Protein AF-A0A972GI81-F1 (afdb_monomer_lite)

Secondary structure (DSSP, 8-state):
--HHHHHHHHHHHHS---PPPTTPPP-HHHHHHHHHHHGGGS-HHHHHHHHT-HHHHHHHHHHHHHHHHHHTS--B-TTSSB-GGG--EEEEETTEEEEEEEETTEEEEEEEEE---

pLDDT: mean 83.1, std 13.67, range [46.84, 94.88]

Foldseek 3Di:
DDVVVVVVVVVVVVPDQDFADPPDQDDLVLLLQALVVQCVVPDPLVNCVQSVDSVSSVVSSVLQVVVCVVQVHHQAGSRSYGDCVFVWHWDDDQQKIWIWTHDPNDIDTRDMDGDHD

Sequence (117 aa):
MSELSRLERIAKSLIPRIPRGQNRQYQLEDARNIINDLGLQLSPAALAYLVSNSSRLDGFLMDIYHVEQAIGKKVVTEFATIDEQYQPKVYEEEGKIAFSLTWKGKERVFSEYDWEG

Radius of gyration: 14.34 Å; chains: 1; bounding box: 36×32×35 Å

Structure (mmCIF, N/CA/C/O backbone):
data_AF-A0A972GI81-F1
#
_entry.id   AF-A0A972GI81-F1
#
loop_
_atom_site.group_PDB
_atom_site.id
_atom_site.type_symbol
_atom_site.label_atom_id
_atom_site.label_alt_id
_atom_site.label_comp_id
_atom_site.label_asym_id
_atom_site.label_entity_id
_atom_site.label_seq_id
_atom_site.pdbx_PDB_ins_code
_atom_site.Cartn_x
_atom_site.Cartn_y
_atom_site.Cartn_z
_atom_site.occupancy
_atom_site.B_iso_or_equiv
_atom_site.auth_seq_id
_atom_site.auth_comp_id
_atom_site.auth_asym_id
_atom_site.auth_atom_id
_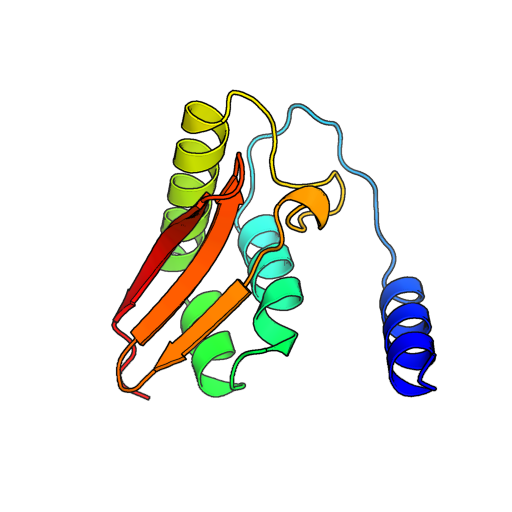atom_site.pdbx_PDB_model_num
ATOM 1 N N . MET A 1 1 ? 15.366 -9.447 20.594 1.00 51.78 1 MET A N 1
ATOM 2 C CA . MET A 1 1 ? 15.143 -8.336 19.643 1.00 51.78 1 MET A CA 1
ATOM 3 C C . MET A 1 1 ? 16.394 -8.183 18.797 1.00 51.78 1 MET A C 1
ATOM 5 O O . MET A 1 1 ? 17.466 -8.074 19.376 1.00 51.78 1 MET A O 1
ATOM 9 N N . SER A 1 2 ? 16.253 -8.263 17.474 1.00 65.88 2 SER A N 1
ATOM 10 C CA . SER A 1 2 ? 17.360 -8.282 16.505 1.00 65.88 2 SER A CA 1
ATOM 11 C C . SER A 1 2 ? 17.935 -6.876 16.261 1.00 65.88 2 SER A C 1
ATOM 13 O O . SER A 1 2 ? 17.193 -5.894 16.298 1.00 65.88 2 SER A O 1
ATOM 15 N N . GLU A 1 3 ? 19.245 -6.767 16.004 1.00 64.62 3 GLU A N 1
ATOM 16 C CA . GLU A 1 3 ? 19.922 -5.519 15.593 1.00 64.62 3 GLU A CA 1
ATOM 17 C C . GLU A 1 3 ? 19.339 -4.926 14.306 1.00 64.62 3 GLU A C 1
ATOM 19 O O . GLU A 1 3 ? 19.313 -3.707 14.142 1.00 64.62 3 GLU A O 1
ATOM 24 N N . LEU A 1 4 ? 18.787 -5.781 13.445 1.00 65.56 4 LEU A N 1
ATOM 25 C CA . LEU A 1 4 ? 18.153 -5.407 12.182 1.00 65.56 4 LEU A CA 1
ATOM 26 C C . LEU A 1 4 ? 16.937 -4.497 12.411 1.00 65.56 4 LEU A C 1
ATOM 28 O O . LEU A 1 4 ? 16.863 -3.406 11.854 1.00 65.56 4 LEU A O 1
ATOM 32 N N . SER A 1 5 ? 16.076 -4.851 13.369 1.00 59.53 5 SER A N 1
ATOM 33 C CA . SER A 1 5 ? 14.923 -4.029 13.772 1.00 59.53 5 SER A CA 1
ATOM 34 C C . SER A 1 5 ? 15.345 -2.686 14.383 1.00 59.53 5 SER A C 1
ATOM 36 O O . SER A 1 5 ? 14.610 -1.698 14.354 1.00 59.53 5 SER A O 1
ATOM 38 N N . ARG A 1 6 ? 16.547 -2.633 14.972 1.00 64.69 6 ARG A N 1
ATOM 39 C CA . ARG A 1 6 ? 17.106 -1.414 15.565 1.00 64.69 6 ARG A CA 1
ATOM 40 C C . ARG A 1 6 ? 17.639 -0.475 14.474 1.00 64.69 6 ARG A C 1
ATOM 42 O O . ARG A 1 6 ? 17.431 0.732 14.585 1.00 64.69 6 ARG A O 1
ATOM 49 N N . LEU A 1 7 ? 18.256 -1.023 13.426 1.00 65.56 7 LEU A N 1
ATOM 50 C CA . LEU A 1 7 ? 18.725 -0.288 12.247 1.00 65.56 7 LEU A CA 1
ATOM 51 C C . LEU A 1 7 ? 17.571 0.253 11.401 1.00 65.56 7 LEU A C 1
ATOM 53 O O . LEU A 1 7 ? 17.590 1.430 11.049 1.00 65.56 7 LEU A O 1
ATOM 57 N N . GLU A 1 8 ? 16.531 -0.548 11.164 1.00 58.75 8 GLU A N 1
ATOM 58 C CA . GLU A 1 8 ? 15.309 -0.104 10.478 1.00 58.75 8 GLU A CA 1
ATOM 59 C C . GLU A 1 8 ? 14.681 1.100 11.184 1.00 58.75 8 GLU A C 1
ATOM 61 O O . GLU A 1 8 ? 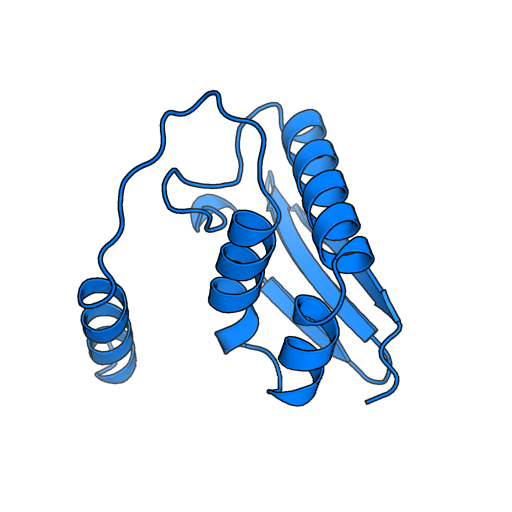14.302 2.084 10.549 1.00 58.75 8 GLU A O 1
ATOM 66 N N . ARG A 1 9 ? 14.641 1.073 12.521 1.00 65.62 9 ARG A N 1
ATOM 67 C CA . ARG A 1 9 ? 14.110 2.177 13.325 1.00 65.62 9 ARG A CA 1
ATOM 68 C C . ARG A 1 9 ? 14.953 3.450 13.217 1.00 65.62 9 ARG A C 1
ATOM 70 O O . ARG A 1 9 ? 14.393 4.542 13.171 1.00 65.62 9 ARG A O 1
ATOM 77 N N . ILE A 1 10 ? 16.281 3.326 13.171 1.00 66.19 10 ILE A N 1
ATOM 78 C CA . ILE A 1 10 ? 17.189 4.474 13.011 1.00 66.19 10 ILE A CA 1
ATOM 79 C C . ILE A 1 10 ? 17.050 5.061 11.603 1.00 66.19 10 ILE A C 1
ATOM 81 O O . ILE A 1 10 ? 16.882 6.272 11.467 1.00 66.19 10 ILE A O 1
ATOM 85 N N . ALA A 1 11 ? 17.019 4.219 10.569 1.00 60.56 11 ALA A N 1
ATOM 86 C CA . ALA A 1 11 ? 16.801 4.652 9.192 1.00 60.56 11 ALA A CA 1
ATOM 87 C C . ALA A 1 11 ? 15.450 5.375 9.032 1.00 60.56 11 ALA A C 1
ATOM 89 O O . ALA A 1 11 ? 15.396 6.472 8.477 1.00 60.56 11 ALA A O 1
ATOM 90 N N . LYS A 1 12 ? 14.374 4.832 9.624 1.00 56.31 12 LYS A N 1
ATOM 91 C CA . LYS A 1 12 ? 13.039 5.457 9.644 1.00 56.31 12 LYS A CA 1
ATOM 92 C C . LYS A 1 12 ? 12.999 6.806 10.381 1.00 56.31 12 LYS A C 1
ATOM 94 O O . LYS A 1 12 ? 12.114 7.607 10.081 1.00 56.31 12 LYS A O 1
ATOM 99 N N . SER A 1 13 ? 13.929 7.062 11.309 1.00 57.59 13 SER A N 1
ATOM 100 C CA . SER A 1 13 ? 14.019 8.310 12.089 1.00 57.59 13 SER A CA 1
ATOM 101 C C . SER A 1 13 ? 14.790 9.446 11.402 1.00 57.59 13 SER A C 1
ATOM 103 O O . SER A 1 13 ? 14.626 10.602 11.781 1.00 57.59 13 SER A O 1
ATOM 105 N N . LEU A 1 14 ? 15.617 9.132 10.397 1.00 54.75 14 LEU A N 1
ATOM 106 C CA . LEU A 1 14 ? 16.451 10.110 9.680 1.00 54.75 14 LEU A CA 1
ATOM 107 C C . LEU A 1 14 ? 15.722 10.791 8.515 1.00 54.75 14 LEU A C 1
ATOM 109 O O . LEU A 1 14 ? 16.182 11.814 8.013 1.00 54.75 14 LEU A O 1
ATOM 113 N N . ILE A 1 15 ? 14.587 10.240 8.088 1.00 55.16 15 ILE A N 1
ATOM 114 C CA . ILE A 1 15 ? 13.734 10.842 7.066 1.00 55.16 15 ILE A CA 1
ATOM 115 C C . ILE A 1 15 ? 12.826 11.860 7.775 1.00 55.16 15 ILE A C 1
ATOM 117 O O . ILE A 1 15 ? 12.032 11.450 8.624 1.00 55.16 15 ILE A O 1
ATOM 121 N N . PRO A 1 16 ? 12.919 13.171 7.483 1.00 46.84 16 PRO A N 1
ATOM 122 C CA . PRO A 1 16 ? 12.078 14.175 8.125 1.00 46.84 16 PRO A CA 1
ATOM 123 C C . PRO A 1 16 ? 10.602 13.916 7.793 1.00 46.84 16 PRO A C 1
ATOM 125 O O . PRO A 1 16 ? 10.165 14.051 6.652 1.00 46.84 16 PRO A O 1
ATOM 128 N N . ARG A 1 17 ? 9.831 13.526 8.812 1.00 54.62 17 ARG A N 1
ATOM 129 C CA . ARG A 1 17 ? 8.398 13.238 8.716 1.00 54.62 17 ARG A CA 1
ATOM 130 C C . ARG A 1 17 ? 7.606 14.477 9.124 1.00 54.62 17 ARG A C 1
ATOM 132 O O . ARG A 1 17 ? 7.505 14.783 10.307 1.00 54.62 17 ARG A O 1
ATOM 139 N N . ILE A 1 18 ? 7.066 15.207 8.152 1.00 56.88 18 ILE A N 1
ATOM 140 C CA . ILE A 1 18 ? 6.169 16.341 8.414 1.00 56.88 18 ILE A CA 1
ATOM 141 C C . ILE A 1 18 ? 4.760 15.770 8.664 1.00 56.88 18 ILE A C 1
ATOM 143 O O . ILE A 1 18 ? 4.190 15.202 7.729 1.00 56.88 18 ILE A O 1
ATOM 147 N N . PRO A 1 19 ? 4.196 15.878 9.885 1.00 49.69 19 PRO A N 1
ATOM 148 C CA . PRO A 1 19 ? 2.868 15.346 10.187 1.00 49.69 19 PRO A CA 1
ATOM 149 C C . PRO A 1 19 ? 1.790 16.082 9.383 1.00 49.69 19 PRO A C 1
ATOM 151 O O . PRO A 1 19 ? 1.816 17.310 9.242 1.00 49.69 19 PRO A O 1
ATOM 154 N N . ARG A 1 20 ? 0.839 15.326 8.824 1.00 58.19 20 ARG A N 1
ATOM 155 C CA . ARG A 1 20 ? -0.254 15.859 8.002 1.00 58.19 20 ARG A CA 1
ATOM 156 C C . ARG A 1 20 ? -1.534 16.040 8.814 1.00 58.19 20 ARG A C 1
ATOM 158 O O . ARG A 1 20 ? -1.877 15.229 9.664 1.00 58.19 20 ARG A O 1
ATOM 165 N N . GLY A 1 21 ? -2.296 17.088 8.494 1.00 53.00 21 GLY A N 1
ATOM 166 C CA . GLY A 1 21 ? -3.642 17.274 9.040 1.00 53.00 21 GLY A CA 1
ATOM 167 C C . GLY A 1 21 ? -4.597 16.166 8.576 1.00 53.00 21 GLY A C 1
ATOM 168 O O . GLY A 1 21 ? -4.669 15.880 7.382 1.00 53.00 21 GLY A O 1
ATOM 169 N N . GLN A 1 22 ? -5.362 15.592 9.509 1.00 52.38 22 GLN A N 1
ATOM 170 C CA . GLN A 1 22 ? -6.195 14.383 9.347 1.00 52.38 22 GLN A CA 1
ATOM 171 C C . GLN A 1 22 ? -7.283 14.426 8.243 1.00 52.38 22 GLN A C 1
ATOM 173 O O . GLN A 1 22 ? -7.859 13.389 7.929 1.00 52.38 22 GLN A O 1
ATOM 178 N N . ASN A 1 23 ? -7.561 15.586 7.630 1.00 56.28 23 ASN A N 1
ATOM 179 C CA . ASN A 1 23 ? -8.700 15.811 6.720 1.00 56.28 23 ASN A CA 1
ATOM 180 C C . ASN A 1 23 ? -8.331 16.101 5.252 1.00 56.28 23 ASN A C 1
ATOM 182 O O . ASN A 1 23 ? -9.177 16.565 4.487 1.00 56.28 23 ASN A O 1
ATOM 186 N N . ARG A 1 24 ? -7.083 15.879 4.828 1.00 63.31 24 ARG A N 1
ATOM 187 C CA . ARG A 1 24 ? -6.696 16.095 3.422 1.00 63.31 24 ARG A CA 1
ATOM 188 C C . ARG A 1 24 ? -6.991 14.865 2.562 1.00 63.31 24 ARG A C 1
ATOM 190 O O . ARG A 1 24 ? -6.860 13.733 3.022 1.00 63.31 24 ARG A O 1
ATOM 197 N N . GLN A 1 25 ? -7.383 15.101 1.309 1.00 80.12 25 GLN A N 1
ATOM 198 C CA . GLN A 1 25 ? -7.375 14.063 0.277 1.00 80.12 25 GLN A CA 1
ATOM 199 C C . GLN A 1 25 ? -5.938 13.555 0.079 1.00 80.12 25 GLN A C 1
ATOM 201 O O . GLN A 1 25 ? -4.993 14.343 0.178 1.00 80.12 25 GLN A O 1
ATOM 206 N N . TYR A 1 26 ? -5.787 12.254 -0.166 1.00 86.50 26 TYR A N 1
ATOM 207 C CA . TYR A 1 26 ? -4.508 11.648 -0.495 1.00 86.50 26 TYR A CA 1
ATOM 208 C C . TYR A 1 26 ? -4.035 12.176 -1.843 1.00 86.50 26 TYR A C 1
ATOM 210 O O . TYR A 1 26 ? -4.827 12.414 -2.753 1.00 86.50 26 TYR A O 1
ATOM 218 N N . GLN A 1 27 ? -2.730 12.368 -1.941 1.00 90.44 27 GLN A N 1
ATOM 219 C CA . GLN A 1 27 ? -2.041 12.783 -3.151 1.00 90.44 27 GLN A CA 1
ATOM 220 C C . GLN A 1 27 ? -1.220 11.618 -3.698 1.00 90.44 27 GLN A C 1
ATOM 222 O O . GLN A 1 27 ? -0.917 10.665 -2.979 1.00 90.44 27 GLN A O 1
ATOM 227 N N . LEU A 1 28 ? -0.793 11.712 -4.954 1.00 91.44 28 LEU A N 1
ATOM 228 C CA . LEU A 1 28 ? 0.063 10.702 -5.582 1.00 91.44 28 LEU A CA 1
ATOM 229 C C . LEU A 1 28 ? 1.353 10.450 -4.785 1.00 91.44 28 LEU A C 1
ATOM 231 O O . LEU A 1 28 ? 1.843 9.325 -4.719 1.00 91.44 28 LEU A O 1
ATOM 235 N N . GLU A 1 29 ? 1.898 11.476 -4.133 1.00 90.50 29 GLU A N 1
ATOM 236 C CA . GLU A 1 29 ? 3.050 11.357 -3.239 1.00 90.50 29 GLU A CA 1
ATOM 237 C C . GLU A 1 29 ? 2.752 10.487 -2.010 1.00 90.50 29 GLU A C 1
ATOM 239 O O . GLU A 1 29 ? 3.646 9.790 -1.536 1.00 90.50 29 GLU A O 1
ATOM 244 N N . ASP A 1 30 ? 1.510 10.476 -1.517 1.00 89.88 30 ASP A N 1
ATOM 245 C CA . ASP A 1 30 ? 1.100 9.577 -0.433 1.00 89.88 30 ASP A CA 1
ATOM 246 C C . ASP A 1 30 ? 1.081 8.137 -0.898 1.00 89.88 30 ASP A C 1
ATOM 248 O O . ASP A 1 30 ? 1.621 7.279 -0.211 1.00 89.88 30 ASP A O 1
ATOM 252 N N . ALA A 1 31 ? 0.533 7.882 -2.087 1.00 92.00 31 ALA A N 1
ATOM 253 C CA . ALA A 1 31 ? 0.557 6.553 -2.682 1.00 92.00 31 ALA A CA 1
ATOM 254 C C . ALA A 1 31 ? 1.995 6.032 -2.774 1.00 92.00 31 ALA A C 1
ATOM 256 O O . ALA A 1 31 ? 2.278 4.923 -2.331 1.00 92.00 31 ALA A O 1
ATOM 257 N N . ARG A 1 32 ? 2.928 6.866 -3.258 1.00 92.50 32 ARG A N 1
ATOM 258 C CA . ARG A 1 32 ? 4.355 6.511 -3.320 1.00 92.50 32 ARG A CA 1
ATOM 259 C C . ARG A 1 32 ? 4.933 6.213 -1.941 1.00 92.50 32 ARG A C 1
ATOM 261 O O . ARG A 1 32 ? 5.643 5.227 -1.799 1.00 92.50 32 ARG A O 1
ATOM 268 N N . ASN A 1 33 ? 4.643 7.032 -0.933 1.00 91.19 33 ASN A N 1
ATOM 269 C CA . ASN A 1 33 ? 5.163 6.820 0.419 1.00 91.19 33 ASN A CA 1
ATOM 270 C C . ASN A 1 33 ? 4.626 5.532 1.050 1.00 91.19 33 ASN A C 1
ATOM 272 O O . ASN A 1 33 ? 5.407 4.768 1.614 1.00 91.19 33 ASN A O 1
ATOM 276 N N . ILE A 1 34 ? 3.328 5.264 0.896 1.00 92.31 34 ILE A N 1
ATOM 277 C CA . ILE A 1 34 ? 2.690 4.051 1.410 1.00 92.31 34 ILE A CA 1
ATOM 278 C C . ILE A 1 34 ? 3.272 2.824 0.704 1.00 92.31 34 ILE A C 1
ATOM 280 O O . ILE A 1 34 ? 3.715 1.889 1.365 1.00 92.31 34 ILE A O 1
ATOM 284 N N . ILE A 1 35 ? 3.320 2.843 -0.631 1.00 92.25 35 ILE A N 1
ATOM 285 C CA . ILE A 1 35 ? 3.874 1.744 -1.429 1.00 92.25 35 ILE A CA 1
ATOM 286 C C . ILE A 1 35 ? 5.354 1.533 -1.102 1.00 92.25 35 ILE A C 1
ATOM 288 O O . ILE A 1 35 ? 5.778 0.391 -1.024 1.00 92.25 35 ILE A O 1
ATOM 292 N N . ASN A 1 36 ? 6.138 2.585 -0.856 1.00 90.25 36 ASN A N 1
ATOM 293 C CA . ASN A 1 36 ? 7.546 2.453 -0.468 1.00 90.25 36 ASN A CA 1
ATOM 294 C C . ASN A 1 36 ? 7.727 1.864 0.940 1.00 90.25 36 ASN A C 1
ATOM 296 O O . ASN A 1 36 ? 8.644 1.072 1.143 1.00 90.25 36 ASN A O 1
ATOM 300 N N . ASP A 1 37 ? 6.883 2.231 1.911 1.00 89.62 37 ASP A N 1
ATOM 301 C CA . ASP A 1 37 ? 6.944 1.660 3.268 1.00 89.62 37 ASP A CA 1
ATOM 302 C C . ASP A 1 37 ? 6.583 0.166 3.258 1.00 89.62 37 ASP A C 1
ATOM 304 O O . ASP A 1 37 ? 7.261 -0.639 3.895 1.00 89.62 37 ASP A O 1
ATOM 308 N N . LEU A 1 38 ? 5.580 -0.214 2.461 1.00 85.94 38 LEU A N 1
ATOM 309 C CA . LEU A 1 38 ? 5.187 -1.608 2.235 1.00 85.94 38 LEU A CA 1
ATOM 310 C C . LEU A 1 38 ? 6.199 -2.364 1.352 1.00 85.94 38 LEU A C 1
ATOM 312 O O . LEU A 1 38 ? 6.470 -3.546 1.550 1.00 85.94 38 LEU A O 1
ATOM 316 N N . GLY A 1 39 ? 6.795 -1.654 0.398 1.00 74.00 39 GLY A N 1
ATOM 317 C CA . GLY A 1 39 ? 7.677 -2.156 -0.650 1.00 74.00 39 GLY A CA 1
ATOM 318 C C . GLY A 1 39 ? 9.069 -2.558 -0.183 1.00 74.00 39 GLY A C 1
ATOM 319 O O . GLY A 1 39 ? 9.816 -3.125 -0.971 1.00 74.00 39 GLY A O 1
ATOM 320 N N . LEU A 1 40 ? 9.408 -2.366 1.097 1.00 74.12 40 LEU A N 1
ATOM 321 C CA . LEU A 1 40 ? 10.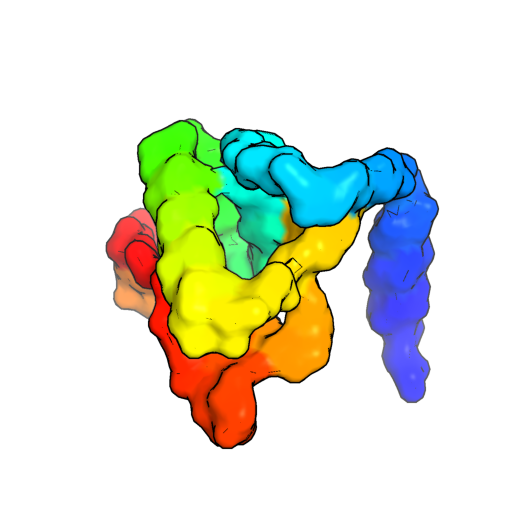571 -3.026 1.704 1.00 74.12 40 LEU A CA 1
ATOM 322 C C . LEU A 1 40 ? 10.489 -4.563 1.606 1.00 74.12 40 LEU A C 1
ATOM 324 O O . LEU A 1 40 ? 11.506 -5.236 1.751 1.00 74.12 40 LEU A O 1
ATOM 328 N N . GLN A 1 41 ? 9.291 -5.106 1.366 1.00 75.88 41 GLN A N 1
ATOM 329 C CA . GLN A 1 41 ? 9.025 -6.532 1.168 1.00 75.88 41 GLN A CA 1
ATOM 330 C C . GLN A 1 41 ? 8.954 -6.947 -0.316 1.00 75.88 41 GLN A C 1
ATOM 332 O O . GLN A 1 41 ? 8.783 -8.130 -0.587 1.00 75.88 41 GLN A O 1
ATOM 337 N N . LEU A 1 42 ? 9.078 -6.001 -1.258 1.00 84.44 42 LEU A N 1
ATOM 338 C CA . LEU A 1 42 ? 8.981 -6.224 -2.706 1.00 84.44 42 LEU A CA 1
ATOM 339 C C . LEU A 1 42 ? 10.354 -6.230 -3.385 1.00 84.44 42 LEU A C 1
ATOM 341 O O . LEU A 1 42 ? 11.302 -5.583 -2.928 1.00 84.44 42 LEU A O 1
ATOM 345 N N . SER A 1 43 ? 10.445 -6.879 -4.545 1.00 87.56 43 SER A N 1
ATOM 346 C CA . SER A 1 43 ? 11.582 -6.710 -5.442 1.00 87.56 43 SER A CA 1
ATOM 347 C C . SER A 1 43 ? 11.670 -5.262 -5.966 1.00 87.56 43 SER A C 1
ATOM 349 O O . SER A 1 43 ? 10.653 -4.589 -6.173 1.00 87.56 43 SER A O 1
ATOM 351 N N . PRO A 1 44 ? 12.883 -4.745 -6.246 1.00 87.88 44 PRO A N 1
ATOM 352 C CA . PRO A 1 44 ? 13.040 -3.405 -6.814 1.00 87.88 44 PRO A CA 1
ATOM 353 C C . PRO A 1 44 ? 12.297 -3.208 -8.145 1.00 87.88 44 PRO A C 1
ATOM 355 O O . PRO A 1 44 ? 11.854 -2.098 -8.438 1.00 87.88 44 PRO A O 1
ATOM 358 N N . ALA A 1 45 ? 12.148 -4.275 -8.939 1.00 88.50 45 ALA A N 1
ATOM 359 C CA . ALA A 1 45 ? 11.422 -4.252 -10.206 1.00 88.50 45 ALA A CA 1
ATOM 360 C C . ALA A 1 45 ? 9.909 -4.083 -9.988 1.00 88.50 45 ALA A C 1
ATOM 362 O O . ALA A 1 45 ? 9.309 -3.203 -10.606 1.00 88.50 45 ALA A O 1
ATOM 363 N N . ALA A 1 46 ? 9.321 -4.835 -9.051 1.00 88.25 46 ALA A N 1
ATOM 364 C CA . ALA A 1 46 ? 7.923 -4.689 -8.646 1.00 88.25 46 ALA A CA 1
ATOM 365 C C . ALA A 1 46 ? 7.633 -3.287 -8.089 1.00 88.25 46 ALA A C 1
ATOM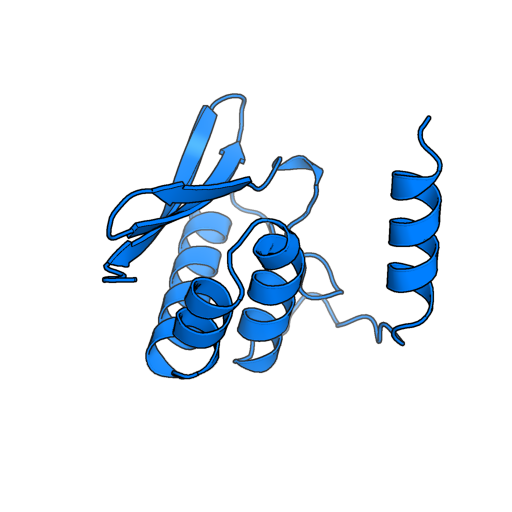 367 O O . ALA A 1 46 ? 6.641 -2.646 -8.446 1.00 88.25 46 ALA A O 1
ATOM 368 N N . LEU A 1 47 ? 8.539 -2.763 -7.259 1.00 88.94 47 LEU A N 1
ATOM 369 C CA . LEU A 1 47 ? 8.400 -1.421 -6.705 1.00 88.94 47 LEU A CA 1
ATOM 370 C C . LEU A 1 47 ? 8.439 -0.351 -7.805 1.00 88.94 47 LEU A C 1
ATOM 372 O O . LEU A 1 47 ? 7.552 0.501 -7.870 1.00 88.94 47 LEU A O 1
ATOM 376 N N . ALA A 1 48 ? 9.432 -0.418 -8.700 1.00 89.44 48 ALA A N 1
ATOM 377 C CA . ALA A 1 48 ? 9.563 0.497 -9.833 1.00 89.44 48 ALA A CA 1
ATOM 378 C C . ALA A 1 48 ? 8.355 0.417 -10.775 1.00 89.44 48 ALA A C 1
ATOM 380 O O . ALA A 1 48 ? 7.873 1.451 -11.248 1.00 89.44 48 ALA A O 1
ATOM 381 N N . TYR A 1 49 ? 7.839 -0.794 -11.009 1.00 90.50 49 TYR A N 1
ATOM 382 C CA . TYR A 1 49 ? 6.603 -1.021 -11.742 1.00 90.50 49 TYR A CA 1
ATOM 383 C C . TYR A 1 49 ? 5.491 -0.178 -11.111 1.00 90.50 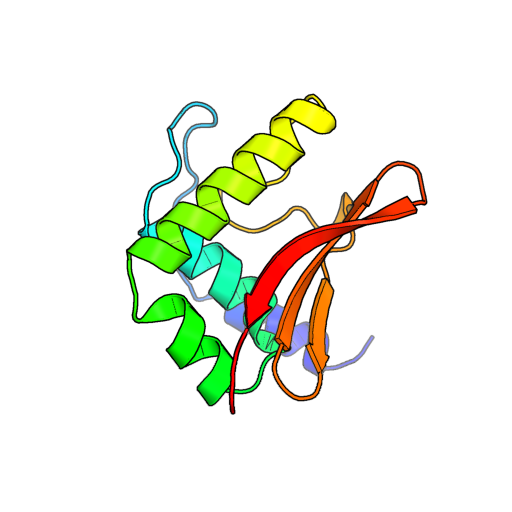49 TYR A C 1
ATOM 385 O O . TYR A 1 49 ? 5.013 0.742 -11.767 1.00 90.50 49 TYR A O 1
ATOM 393 N N . LEU A 1 50 ? 5.158 -0.368 -9.836 1.00 89.88 50 LEU A N 1
ATOM 394 C CA . LEU A 1 50 ? 4.050 0.343 -9.187 1.00 89.88 50 LEU A CA 1
ATOM 395 C C . LEU A 1 50 ? 4.209 1.872 -9.154 1.00 89.88 50 LEU A C 1
ATOM 397 O O . LEU A 1 50 ? 3.268 2.596 -9.479 1.00 89.88 50 LEU A O 1
ATOM 401 N N . VAL A 1 51 ? 5.389 2.383 -8.786 1.00 90.81 51 VAL A N 1
ATOM 402 C CA . VAL A 1 51 ? 5.564 3.825 -8.515 1.00 90.81 51 VAL A CA 1
ATOM 403 C C . VAL A 1 51 ? 5.784 4.688 -9.760 1.00 90.81 51 VAL A C 1
ATOM 405 O O . VAL A 1 51 ? 5.662 5.914 -9.689 1.00 90.81 51 VAL A O 1
ATOM 408 N N . SER A 1 52 ? 6.101 4.072 -10.902 1.00 88.44 52 SER A N 1
ATOM 409 C CA . SER A 1 52 ? 6.422 4.775 -12.155 1.00 88.44 52 SER A CA 1
ATOM 410 C C . SER A 1 52 ? 5.204 5.283 -12.928 1.00 88.44 52 SER A C 1
ATOM 412 O O . SER A 1 52 ? 5.362 6.066 -13.863 1.00 88.44 52 SER A O 1
ATOM 414 N N . ASN A 1 53 ? 3.987 4.869 -12.566 1.00 91.25 53 ASN A N 1
ATOM 415 C CA . ASN A 1 53 ? 2.778 5.195 -13.319 1.00 91.25 53 ASN A CA 1
ATOM 416 C C . ASN A 1 53 ? 1.711 5.810 -12.411 1.00 91.25 53 ASN A C 1
ATOM 418 O O . ASN A 1 53 ? 1.212 5.172 -11.485 1.00 91.25 53 ASN A O 1
ATOM 422 N N . SER A 1 54 ? 1.328 7.048 -12.725 1.00 91.12 54 SER A N 1
ATOM 423 C CA . SER A 1 54 ? 0.340 7.814 -11.966 1.00 91.12 54 SER A CA 1
ATOM 424 C C . SER A 1 54 ? -1.032 7.147 -11.906 1.00 91.12 54 SER A C 1
ATOM 426 O O . SER A 1 54 ? -1.660 7.197 -10.861 1.00 91.12 54 SER A O 1
ATOM 428 N N . SER A 1 55 ? -1.478 6.463 -12.963 1.00 93.00 55 SER A N 1
ATOM 429 C CA . SER A 1 55 ? -2.773 5.771 -12.965 1.00 93.00 55 SER A CA 1
ATOM 430 C C . SER A 1 55 ? -2.819 4.607 -11.974 1.00 93.00 55 SER A C 1
ATOM 432 O O . SER A 1 55 ? -3.864 4.351 -11.386 1.00 93.00 55 SER A O 1
ATOM 434 N N . ARG A 1 56 ? -1.691 3.919 -11.749 1.00 93.31 56 ARG A N 1
ATOM 435 C CA . ARG A 1 56 ? -1.597 2.861 -10.728 1.00 93.31 56 ARG A CA 1
ATOM 436 C C . ARG A 1 56 ? -1.550 3.435 -9.321 1.00 93.31 56 ARG A C 1
ATOM 438 O O . ARG A 1 56 ? -2.207 2.910 -8.435 1.00 93.31 56 ARG A O 1
ATOM 445 N N . LEU A 1 57 ? -0.837 4.544 -9.138 1.00 93.44 57 LEU A N 1
ATOM 446 C CA . LEU A 1 57 ? -0.839 5.284 -7.878 1.00 93.44 57 LEU A CA 1
ATOM 447 C C . LEU A 1 57 ? -2.243 5.806 -7.524 1.00 93.44 57 LEU A C 1
ATOM 449 O O . LEU A 1 57 ? -2.668 5.663 -6.383 1.00 93.44 57 LEU A O 1
ATOM 453 N N . ASP A 1 58 ? -2.979 6.357 -8.491 1.00 93.25 58 ASP A N 1
ATOM 454 C CA . ASP A 1 58 ? -4.371 6.779 -8.296 1.00 93.25 58 ASP A CA 1
ATOM 455 C C . ASP A 1 58 ? -5.285 5.588 -7.974 1.00 93.25 58 ASP A C 1
ATOM 457 O O . ASP A 1 58 ? -6.086 5.668 -7.043 1.00 93.25 58 ASP A O 1
ATOM 461 N N . GLY A 1 59 ? -5.139 4.469 -8.695 1.00 93.56 59 GLY A N 1
ATOM 462 C CA . GLY A 1 59 ? -5.868 3.227 -8.413 1.00 93.56 59 GLY A CA 1
ATOM 463 C C . GLY A 1 59 ? -5.639 2.736 -6.982 1.00 93.56 59 GLY A C 1
ATOM 464 O O . GLY A 1 59 ? -6.595 2.511 -6.244 1.00 93.56 59 GLY A O 1
ATOM 465 N N . PHE A 1 60 ? -4.380 2.709 -6.544 1.00 94.81 60 PHE A N 1
ATOM 466 C CA . PHE A 1 60 ? -4.005 2.354 -5.178 1.00 94.81 60 PHE A CA 1
ATOM 467 C C . PHE A 1 60 ? -4.686 3.243 -4.125 1.00 94.81 60 PHE A C 1
ATOM 469 O O . PHE A 1 60 ? -5.165 2.752 -3.101 1.00 94.81 60 PHE A O 1
ATOM 476 N N . LEU A 1 61 ? -4.765 4.558 -4.360 1.00 93.69 61 LEU A N 1
ATOM 477 C CA . LEU A 1 61 ? -5.454 5.471 -3.442 1.00 93.69 61 LEU A CA 1
ATOM 478 C C . LEU A 1 61 ? -6.961 5.230 -3.408 1.00 93.69 61 LEU A C 1
ATOM 480 O O . LEU A 1 61 ? -7.555 5.296 -2.331 1.00 93.69 61 LEU A O 1
ATOM 484 N N . MET A 1 62 ? -7.579 4.948 -4.556 1.00 93.06 62 MET A N 1
ATOM 485 C CA . MET A 1 62 ? -8.999 4.595 -4.614 1.00 93.06 62 MET A CA 1
ATOM 486 C C . MET A 1 62 ? -9.284 3.323 -3.816 1.00 93.06 62 MET A C 1
ATOM 488 O O . MET A 1 62 ? -10.230 3.296 -3.027 1.00 93.06 62 MET A O 1
ATOM 492 N N . ASP A 1 63 ? -8.422 2.315 -3.925 1.00 94.88 63 ASP A N 1
ATOM 493 C CA . ASP A 1 63 ? -8.531 1.084 -3.144 1.00 94.88 63 ASP A CA 1
ATOM 494 C C . ASP A 1 63 ? -8.407 1.350 -1.635 1.00 94.88 63 ASP A C 1
ATOM 496 O O . ASP A 1 63 ? -9.205 0.840 -0.841 1.00 94.88 63 ASP A O 1
ATOM 500 N N . ILE A 1 64 ? -7.478 2.224 -1.225 1.00 93.56 64 ILE A N 1
ATOM 501 C CA . ILE A 1 64 ? -7.381 2.684 0.169 1.00 93.56 64 ILE A CA 1
ATOM 502 C C . ILE A 1 64 ? -8.676 3.366 0.609 1.00 93.56 64 ILE A C 1
ATOM 504 O O . ILE A 1 64 ? -9.194 3.059 1.683 1.00 93.56 64 ILE A O 1
ATOM 508 N N . TYR A 1 65 ? -9.242 4.259 -0.202 1.00 91.69 65 TYR A N 1
ATOM 509 C CA . TYR A 1 65 ? -10.507 4.906 0.137 1.00 91.69 65 TYR A CA 1
ATOM 510 C C . TYR A 1 65 ? -11.644 3.898 0.310 1.00 91.69 65 TYR A C 1
ATOM 512 O O . TYR A 1 65 ? -12.420 4.012 1.262 1.00 91.69 65 TYR A O 1
ATOM 520 N N . HIS A 1 66 ? -11.732 2.889 -0.555 1.00 91.94 66 HIS A N 1
ATOM 521 C CA . HIS A 1 66 ? -12.734 1.831 -0.443 1.00 91.94 66 HIS A CA 1
ATOM 522 C C . HIS A 1 66 ? -12.567 1.000 0.831 1.00 91.94 66 HIS A C 1
ATOM 524 O O . HIS A 1 66 ? -13.551 0.692 1.511 1.00 91.94 66 HIS A O 1
ATOM 530 N N . VAL A 1 67 ? -11.327 0.682 1.199 1.00 93.31 67 VAL A N 1
ATOM 531 C CA . VAL A 1 67 ? -11.007 0.029 2.470 1.00 93.31 67 VAL A CA 1
ATOM 532 C C . VAL A 1 67 ? -11.441 0.878 3.656 1.00 93.31 67 VAL A C 1
ATOM 534 O O . VAL A 1 67 ? -12.124 0.379 4.550 1.00 93.31 67 VAL A O 1
ATOM 537 N N . GLU A 1 68 ? -11.064 2.155 3.682 1.00 92.00 68 GLU A N 1
ATOM 538 C CA . GLU A 1 68 ? -11.381 3.059 4.789 1.00 92.00 68 GLU A CA 1
ATOM 539 C C . GLU A 1 68 ? -12.888 3.240 4.954 1.00 92.00 68 GLU A C 1
ATOM 541 O O . GLU A 1 68 ? -13.389 3.237 6.079 1.00 92.00 68 GLU A O 1
ATOM 546 N N . GLN A 1 69 ? -13.627 3.318 3.844 1.00 90.00 69 GLN A N 1
ATOM 547 C CA . GLN A 1 69 ? -15.089 3.331 3.850 1.00 90.00 69 GLN A CA 1
ATOM 548 C C . GLN A 1 69 ? -15.672 2.033 4.421 1.00 90.00 69 GLN A C 1
ATOM 550 O O . GLN A 1 69 ? -16.583 2.085 5.245 1.00 90.00 69 GLN A O 1
ATOM 555 N N . ALA A 1 70 ? -15.137 0.870 4.035 1.00 88.81 70 ALA A N 1
ATOM 556 C CA . ALA A 1 70 ? -15.608 -0.425 4.531 1.00 88.81 70 ALA A CA 1
ATOM 557 C C . ALA A 1 70 ? -15.304 -0.644 6.025 1.00 88.81 70 ALA A C 1
ATOM 559 O O . ALA A 1 70 ? -16.068 -1.306 6.731 1.00 88.81 70 ALA A O 1
ATOM 560 N N . ILE A 1 71 ? -14.183 -0.111 6.512 1.00 90.44 71 ILE A N 1
ATOM 561 C CA . ILE A 1 71 ? -13.772 -0.196 7.919 1.00 90.44 71 ILE A CA 1
ATOM 562 C C . ILE A 1 71 ? -14.477 0.885 8.760 1.00 90.44 71 ILE A C 1
ATOM 564 O O . ILE A 1 71 ? -14.740 0.660 9.943 1.00 90.44 71 ILE A O 1
ATOM 568 N N . GLY A 1 72 ? -14.816 2.028 8.158 1.00 87.12 72 GLY A N 1
ATOM 569 C CA . GLY A 1 72 ? -15.419 3.187 8.820 1.00 87.12 72 GLY A CA 1
ATOM 570 C C . GLY A 1 72 ? -14.413 4.067 9.571 1.00 87.12 72 GLY A C 1
ATOM 571 O O . GLY A 1 72 ? -14.811 4.885 10.397 1.00 87.12 72 GLY A O 1
ATOM 572 N N . LYS A 1 73 ? -13.109 3.889 9.326 1.00 89.06 73 LYS A N 1
ATOM 573 C CA . LYS A 1 73 ? -12.025 4.690 9.915 1.00 89.06 73 LYS A CA 1
ATOM 574 C C . LYS A 1 73 ? -10.820 4.743 8.984 1.00 89.06 73 LYS A C 1
ATOM 576 O O . LYS A 1 73 ? -10.660 3.892 8.112 1.00 89.06 73 LYS A O 1
ATOM 581 N N . LYS A 1 74 ? -9.961 5.733 9.225 1.00 89.69 74 LYS A N 1
ATOM 582 C CA . LYS A 1 74 ? -8.673 5.861 8.548 1.00 89.69 74 LYS A CA 1
ATOM 583 C C . LYS A 1 74 ? -7.782 4.649 8.828 1.00 89.69 74 LYS A C 1
ATOM 585 O O . LYS A 1 74 ? -7.679 4.194 9.972 1.00 89.69 74 LYS A O 1
ATOM 590 N N . VAL A 1 75 ? -7.169 4.125 7.771 1.00 91.31 75 VAL A N 1
ATOM 591 C CA . VAL A 1 75 ? -6.143 3.074 7.849 1.00 91.31 75 VAL A CA 1
ATOM 592 C C . VAL A 1 75 ? -4.747 3.635 7.646 1.00 91.31 75 VAL A C 1
ATOM 594 O O . VAL A 1 75 ? -3.781 3.024 8.091 1.00 91.31 75 VAL A O 1
ATOM 597 N N . VAL A 1 76 ? -4.645 4.800 7.005 1.00 91.00 76 VAL A N 1
ATOM 598 C CA . VAL A 1 76 ? -3.379 5.493 6.785 1.00 91.00 76 VAL A CA 1
ATOM 599 C C . VAL A 1 76 ? -3.103 6.456 7.940 1.00 91.00 76 VAL A C 1
ATOM 601 O O . VAL A 1 76 ? -3.977 7.219 8.356 1.00 91.00 76 VAL A O 1
ATOM 604 N N . THR A 1 77 ? -1.874 6.434 8.443 1.00 88.62 77 THR A N 1
ATOM 605 C CA . THR A 1 77 ? -1.372 7.347 9.471 1.00 88.62 77 THR A CA 1
ATOM 606 C C . THR A 1 77 ? -1.150 8.758 8.915 1.00 88.62 77 THR A C 1
ATOM 608 O O . THR A 1 77 ? -1.154 8.998 7.706 1.00 88.62 77 THR A O 1
ATOM 611 N N . GLU A 1 78 ? -0.868 9.717 9.796 1.00 82.25 78 GLU A N 1
ATOM 612 C CA . GLU A 1 78 ? -0.479 11.080 9.402 1.00 82.25 78 GLU A CA 1
ATOM 613 C C . GLU A 1 78 ? 0.820 11.150 8.574 1.00 82.25 78 GLU A C 1
ATOM 615 O O . GLU A 1 78 ? 1.108 12.183 7.968 1.00 82.25 78 GLU A O 1
ATOM 620 N N . PHE A 1 79 ? 1.586 10.055 8.528 1.00 83.44 79 PHE A N 1
ATOM 621 C CA . PHE A 1 79 ? 2.857 9.940 7.814 1.00 83.44 79 PHE A CA 1
ATOM 622 C C . PHE A 1 79 ? 2.740 9.256 6.451 1.00 83.44 79 PHE A C 1
ATOM 624 O O . PHE A 1 79 ? 3.768 8.927 5.866 1.00 83.44 79 PHE A O 1
ATOM 631 N N . ALA A 1 80 ? 1.519 9.044 5.946 1.00 87.31 80 ALA A N 1
ATOM 632 C CA . ALA A 1 80 ? 1.282 8.301 4.710 1.00 87.31 80 ALA A CA 1
ATOM 633 C C . ALA A 1 80 ? 1.889 6.885 4.761 1.00 87.31 80 ALA A C 1
ATOM 635 O O . ALA A 1 80 ? 2.612 6.463 3.865 1.00 87.31 80 ALA A O 1
ATOM 636 N N . THR A 1 81 ? 1.593 6.156 5.837 1.00 90.69 81 THR A N 1
ATOM 637 C CA . THR A 1 81 ? 1.874 4.717 5.986 1.00 90.69 81 THR A CA 1
ATOM 638 C C . THR A 1 81 ? 0.607 4.008 6.448 1.00 90.69 81 THR A C 1
ATOM 640 O O . THR A 1 81 ? -0.236 4.645 7.081 1.00 90.69 81 THR A O 1
ATOM 643 N N . ILE A 1 82 ? 0.446 2.711 6.177 1.00 91.00 82 ILE A N 1
ATOM 644 C CA . ILE A 1 82 ? -0.673 1.950 6.761 1.00 91.00 82 ILE A CA 1
ATOM 645 C C . ILE A 1 82 ? -0.370 1.685 8.239 1.00 91.00 82 ILE A C 1
ATOM 647 O O . ILE A 1 82 ? 0.754 1.351 8.603 1.00 91.00 82 ILE A O 1
ATOM 651 N N . ASP A 1 83 ? -1.367 1.866 9.100 1.00 91.94 83 ASP A N 1
ATOM 652 C CA . ASP A 1 83 ? -1.241 1.615 10.532 1.00 91.94 83 ASP A CA 1
ATOM 653 C C . ASP A 1 83 ? -0.990 0.120 10.811 1.00 91.94 83 ASP A C 1
ATOM 655 O O . ASP A 1 83 ? -1.725 -0.761 10.350 1.00 91.94 83 ASP A O 1
ATOM 659 N N . GLU A 1 84 ? 0.048 -0.162 11.600 1.00 90.38 84 GLU A N 1
ATOM 660 C CA . GLU A 1 84 ? 0.491 -1.513 11.959 1.00 90.38 84 GLU A CA 1
ATOM 661 C C . GLU A 1 84 ? -0.603 -2.335 12.662 1.00 90.38 84 GLU A C 1
ATOM 663 O O . GLU A 1 84 ? -0.581 -3.566 12.593 1.00 90.38 84 GLU A O 1
ATOM 668 N N . GLN A 1 85 ? -1.609 -1.690 13.273 1.00 92.44 85 GLN A N 1
ATOM 669 C CA . GLN A 1 85 ? -2.760 -2.379 13.871 1.00 92.44 85 GLN A CA 1
ATOM 670 C C . GLN A 1 85 ? -3.516 -3.260 12.863 1.00 92.44 85 GLN A C 1
ATOM 672 O O . GLN A 1 85 ? -4.163 -4.233 13.258 1.00 92.44 85 GLN A O 1
ATOM 677 N N . TYR A 1 86 ? -3.450 -2.919 11.572 1.00 92.81 86 TYR A N 1
ATOM 678 C CA . TYR A 1 86 ? -4.083 -3.681 10.502 1.00 92.81 86 TYR A CA 1
ATOM 679 C C . TYR A 1 86 ? -3.154 -4.724 9.885 1.00 92.81 86 TYR A C 1
ATOM 681 O O . TYR A 1 86 ? -3.559 -5.356 8.922 1.00 92.81 86 TYR A O 1
ATOM 689 N N . GLN A 1 87 ? -1.940 -4.932 10.407 1.00 92.62 87 GLN A N 1
ATOM 690 C CA . GLN A 1 87 ? -0.987 -5.938 9.914 1.00 92.62 87 GLN A CA 1
ATOM 691 C C . GLN A 1 87 ? -0.892 -5.956 8.376 1.00 92.62 87 GLN A C 1
ATOM 693 O O . GLN A 1 87 ? -1.251 -6.966 7.761 1.00 92.62 87 GLN A O 1
ATOM 698 N N . PRO A 1 88 ? -0.509 -4.831 7.743 1.00 92.88 88 PRO A N 1
ATOM 699 C CA . PRO A 1 88 ? -0.439 -4.772 6.296 1.00 92.88 88 PRO A CA 1
ATOM 700 C C . PRO A 1 88 ? 0.616 -5.753 5.777 1.00 92.88 88 PRO A C 1
ATOM 702 O O . PRO A 1 88 ? 1.698 -5.868 6.359 1.00 92.88 88 PRO A O 1
ATOM 705 N N . LYS A 1 89 ? 0.305 -6.452 4.687 1.00 92.56 89 LYS A N 1
ATOM 706 C CA . LYS A 1 89 ? 1.250 -7.344 4.010 1.00 92.56 89 LYS A CA 1
ATOM 707 C C . LYS A 1 89 ? 1.264 -7.068 2.522 1.00 92.56 89 LYS A C 1
ATOM 709 O O . LYS A 1 89 ? 0.289 -6.568 1.954 1.00 92.56 89 LYS A O 1
ATOM 714 N N . VAL A 1 90 ? 2.379 -7.435 1.910 1.00 92.81 90 VAL A N 1
ATOM 715 C CA . VAL A 1 90 ? 2.534 -7.436 0.465 1.00 92.81 90 VAL A CA 1
ATOM 716 C C . VAL A 1 90 ? 2.843 -8.847 0.002 1.00 92.81 90 VAL A C 1
ATOM 718 O O . VAL A 1 90 ? 3.616 -9.562 0.638 1.00 92.81 90 VAL A O 1
ATOM 721 N N . TYR A 1 91 ? 2.225 -9.229 -1.105 1.00 91.25 91 TYR A N 1
ATOM 722 C CA . TYR A 1 91 ? 2.460 -10.486 -1.789 1.00 91.25 91 TYR A CA 1
ATOM 723 C C . TYR A 1 91 ? 3.003 -10.200 -3.179 1.00 91.25 91 TYR A C 1
ATOM 725 O O . TYR A 1 91 ? 2.447 -9.383 -3.912 1.00 91.25 91 TYR A O 1
ATOM 733 N N . GLU A 1 92 ? 4.081 -10.891 -3.518 1.00 89.50 92 GLU A N 1
ATOM 734 C CA . GLU A 1 92 ? 4.692 -10.910 -4.840 1.00 89.50 92 GLU A CA 1
ATOM 735 C C . GLU A 1 92 ? 4.766 -12.381 -5.256 1.00 89.50 92 GLU A C 1
ATOM 737 O O . GLU A 1 92 ? 5.598 -13.136 -4.757 1.00 89.50 92 GLU A O 1
ATOM 742 N N . GLU A 1 93 ? 3.833 -12.805 -6.105 1.00 85.25 93 GLU A N 1
ATOM 743 C CA . GLU A 1 93 ? 3.754 -14.171 -6.634 1.00 85.25 93 GLU A CA 1
ATOM 744 C C . GLU A 1 93 ? 3.661 -14.106 -8.156 1.00 85.25 93 GLU A C 1
ATOM 746 O O . GLU A 1 93 ? 3.094 -13.159 -8.687 1.00 85.25 93 GLU A O 1
ATOM 751 N N . GLU A 1 94 ? 4.233 -15.092 -8.851 1.00 75.25 94 GLU A N 1
ATOM 752 C CA . GLU A 1 94 ? 4.399 -15.170 -10.314 1.00 75.25 94 GLU A CA 1
ATOM 753 C C . GLU A 1 94 ? 3.316 -14.430 -11.126 1.00 75.25 94 GLU A C 1
ATOM 755 O O . GLU A 1 94 ? 2.232 -14.954 -11.384 1.00 75.25 94 GLU A O 1
ATOM 760 N N . GLY A 1 95 ? 3.625 -13.204 -11.561 1.00 82.31 95 GLY A N 1
ATOM 761 C CA . GLY A 1 95 ? 2.722 -12.414 -12.397 1.00 82.31 95 GLY A CA 1
ATOM 762 C C . GLY A 1 95 ? 1.855 -11.390 -11.658 1.00 82.31 95 GLY A C 1
ATOM 763 O O . GLY A 1 95 ? 1.041 -10.737 -12.310 1.00 82.31 95 GLY A O 1
ATOM 764 N N . LYS A 1 96 ? 1.947 -11.264 -10.327 1.00 90.75 96 LYS A N 1
ATOM 765 C CA . LYS A 1 96 ? 1.031 -10.452 -9.514 1.00 90.75 96 LYS A CA 1
ATOM 766 C C . LYS A 1 96 ? 1.679 -9.797 -8.299 1.00 90.75 96 LYS A C 1
ATOM 768 O O . LYS A 1 96 ? 2.499 -10.387 -7.599 1.00 90.75 96 LYS A O 1
ATOM 773 N N . ILE A 1 97 ? 1.214 -8.585 -8.002 1.00 91.81 97 ILE A N 1
ATOM 774 C CA . ILE A 1 97 ? 1.491 -7.878 -6.750 1.00 91.81 97 ILE A CA 1
ATOM 775 C C . ILE A 1 97 ? 0.168 -7.620 -6.039 1.00 91.81 97 ILE A C 1
ATOM 777 O O . ILE A 1 97 ? -0.748 -7.055 -6.637 1.00 91.81 97 ILE A O 1
ATOM 781 N N . ALA A 1 98 ? 0.068 -7.993 -4.766 1.00 92.81 98 ALA A N 1
ATOM 782 C CA . ALA A 1 98 ? -1.130 -7.774 -3.968 1.00 92.81 98 ALA A CA 1
ATOM 783 C C . ALA A 1 98 ? -0.814 -7.129 -2.617 1.00 92.81 98 ALA A C 1
ATOM 785 O O . ALA A 1 98 ? 0.181 -7.447 -1.969 1.00 92.81 98 ALA A O 1
ATOM 786 N N . PHE A 1 99 ? -1.706 -6.248 -2.175 1.00 94.12 99 PHE A N 1
ATOM 787 C CA . PHE A 1 99 ? -1.644 -5.594 -0.875 1.00 94.12 99 PHE A CA 1
ATOM 788 C C . PHE A 1 99 ? -2.810 -6.045 -0.012 1.00 94.12 99 PHE A C 1
ATOM 790 O O . PHE A 1 99 ? -3.967 -5.998 -0.440 1.00 94.12 99 PHE A O 1
ATOM 797 N N . SER A 1 100 ? -2.521 -6.450 1.219 1.00 94.19 100 SER A N 1
ATOM 798 C CA . SER A 1 100 ? -3.537 -6.912 2.155 1.00 94.19 100 SER A CA 1
ATOM 799 C C . SER A 1 100 ? -3.452 -6.203 3.497 1.00 94.19 100 SER A C 1
ATOM 801 O O . SER A 1 100 ? -2.445 -5.598 3.864 1.00 94.19 100 SER A O 1
ATOM 803 N N . LEU A 1 101 ? -4.556 -6.283 4.230 1.00 94.50 101 LEU A N 1
ATOM 804 C CA . LEU A 1 101 ? -4.667 -5.863 5.618 1.00 94.50 101 LEU A CA 1
ATOM 805 C C . LEU A 1 101 ? -5.591 -6.810 6.377 1.00 94.50 101 LEU A C 1
ATOM 807 O O . LEU A 1 101 ? -6.506 -7.416 5.821 1.00 94.50 101 LEU A O 1
ATOM 811 N N . THR A 1 102 ? -5.384 -6.904 7.677 1.00 93.88 102 THR A N 1
ATOM 812 C CA . THR A 1 102 ? -6.194 -7.677 8.609 1.00 93.88 102 THR A CA 1
ATOM 813 C C . THR A 1 102 ? -7.171 -6.770 9.348 1.00 93.88 102 THR A C 1
ATOM 815 O O . THR A 1 102 ? -6.789 -5.839 10.056 1.00 93.88 102 THR A O 1
ATOM 818 N N . TRP A 1 103 ? -8.463 -7.082 9.246 1.00 91.56 103 TRP A N 1
ATOM 819 C CA . TRP A 1 103 ? -9.527 -6.403 9.979 1.00 91.56 103 TRP A CA 1
ATOM 820 C C . TRP A 1 103 ? -10.449 -7.415 10.657 1.00 91.56 103 TRP A C 1
ATOM 822 O O . TRP A 1 103 ? -10.922 -8.361 10.030 1.00 91.56 103 TRP A O 1
ATOM 832 N N . LYS A 1 104 ? -10.718 -7.230 11.958 1.00 90.00 104 LYS A N 1
ATOM 833 C CA . LYS A 1 104 ? -11.541 -8.154 12.772 1.00 90.00 104 LYS A CA 1
ATOM 834 C C . LYS A 1 104 ? -11.084 -9.623 12.671 1.00 90.00 104 LYS A C 1
ATOM 836 O O . LYS A 1 104 ? -11.908 -10.532 12.616 1.00 90.00 104 LYS A O 1
ATOM 841 N N . GLY A 1 105 ? -9.769 -9.842 12.609 1.00 90.88 105 GLY A N 1
ATOM 842 C CA . GLY A 1 105 ? -9.167 -11.174 12.493 1.00 90.88 105 GLY A CA 1
ATOM 843 C C . GLY A 1 105 ? -9.290 -11.824 11.111 1.00 90.88 105 GLY A C 1
ATOM 844 O O . GLY A 1 105 ? -8.968 -12.999 10.979 1.00 90.88 105 GLY A O 1
ATOM 845 N N . LYS A 1 106 ? -9.754 -11.093 10.089 1.00 91.56 106 LYS A N 1
ATOM 846 C CA . LYS A 1 106 ? -9.796 -11.563 8.702 1.00 91.56 106 LYS A CA 1
ATOM 847 C C . LYS A 1 106 ? -8.843 -10.748 7.847 1.00 91.56 106 LYS A C 1
ATOM 849 O O . LYS A 1 106 ? -8.940 -9.522 7.816 1.00 91.56 106 LYS A O 1
ATOM 854 N N . GLU A 1 107 ? -7.953 -11.442 7.157 1.00 93.25 107 GLU A N 1
ATOM 855 C CA . GLU A 1 107 ? -7.109 -10.836 6.140 1.00 93.25 107 GLU A CA 1
ATOM 856 C C . GLU A 1 107 ? -7.929 -10.559 4.876 1.00 93.25 107 GLU A C 1
ATOM 858 O O . GLU A 1 107 ? -8.777 -11.363 4.478 1.00 93.25 107 GLU A O 1
ATOM 863 N N . ARG A 1 108 ? -7.709 -9.396 4.269 1.00 91.69 108 ARG A N 1
ATOM 864 C CA . ARG A 1 108 ? -8.381 -8.962 3.053 1.00 91.69 108 ARG A CA 1
ATOM 865 C C . ARG A 1 108 ? -7.377 -8.285 2.136 1.00 91.69 108 ARG A C 1
ATOM 867 O O . ARG A 1 108 ? -6.754 -7.300 2.526 1.00 91.69 108 ARG A O 1
ATOM 874 N N . VAL A 1 109 ? -7.276 -8.800 0.917 1.00 94.00 109 VAL A N 1
ATOM 875 C CA . VAL A 1 109 ? -6.585 -8.122 -0.178 1.00 94.00 109 VAL A CA 1
ATOM 876 C C . VAL A 1 109 ? -7.431 -6.930 -0.610 1.0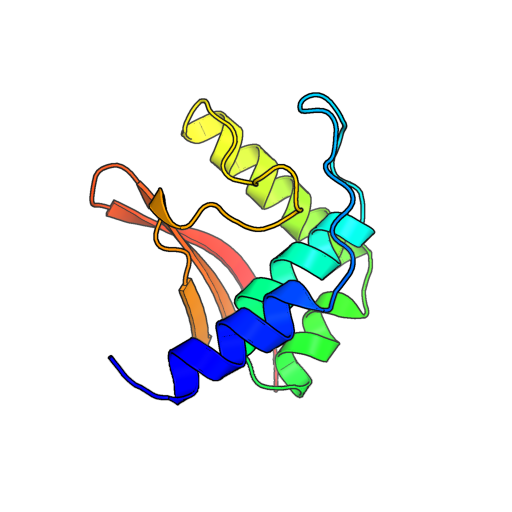0 94.00 109 VAL A C 1
ATOM 878 O O . VAL A 1 109 ? -8.651 -7.052 -0.758 1.00 94.00 109 VAL A O 1
ATOM 881 N N . PHE A 1 110 ? -6.799 -5.769 -0.728 1.00 93.44 110 PHE A N 1
ATOM 882 C CA . PHE A 1 110 ? -7.478 -4.536 -1.110 1.00 93.44 110 PHE A CA 1
ATOM 883 C C . PHE A 1 110 ? -7.018 -3.965 -2.442 1.00 93.44 110 PHE A C 1
ATOM 885 O O . PHE A 1 110 ? -7.774 -3.208 -3.033 1.00 93.44 110 PHE A O 1
ATOM 892 N N . SER A 1 111 ? -5.823 -4.317 -2.906 1.00 93.19 111 SER A N 1
ATOM 893 C CA . SER A 1 111 ? -5.292 -3.844 -4.180 1.00 93.19 111 SER A CA 1
ATOM 894 C C . SER A 1 111 ? -4.471 -4.957 -4.820 1.00 93.19 111 SER A C 1
ATOM 896 O O . SER A 1 111 ? -3.690 -5.614 -4.128 1.00 93.19 111 SER A O 1
ATOM 898 N N . GLU A 1 112 ? -4.670 -5.179 -6.117 1.00 93.50 112 GLU A N 1
ATOM 899 C CA . GLU A 1 112 ? -4.012 -6.223 -6.907 1.00 93.50 112 GLU A CA 1
ATOM 900 C C . GLU A 1 112 ? -3.571 -5.655 -8.257 1.00 93.50 112 GLU A C 1
ATOM 902 O O . GLU A 1 112 ? -4.291 -4.872 -8.878 1.00 93.50 112 GLU A O 1
ATOM 907 N N . TYR A 1 113 ? -2.393 -6.069 -8.718 1.00 91.94 113 TYR A N 1
ATOM 908 C CA . TYR A 1 113 ? -1.810 -5.643 -9.985 1.00 91.94 113 TYR A CA 1
ATOM 909 C C . TYR A 1 113 ? -1.261 -6.849 -10.727 1.00 91.94 113 TYR A C 1
ATOM 911 O O . TYR A 1 113 ? -0.447 -7.587 -10.173 1.00 91.94 113 TYR A O 1
ATOM 919 N N . ASP A 1 114 ? -1.639 -6.994 -11.993 1.00 89.81 114 ASP A N 1
ATOM 920 C CA . ASP A 1 114 ? -0.959 -7.910 -12.901 1.00 89.81 114 ASP A CA 1
ATOM 921 C C . ASP A 1 114 ? 0.425 -7.323 -13.227 1.00 89.81 114 ASP A C 1
ATOM 923 O O . ASP A 1 114 ? 0.546 -6.174 -13.665 1.00 89.81 114 ASP A O 1
ATOM 927 N N . TRP A 1 115 ? 1.476 -8.083 -12.942 1.00 84.06 115 TRP A N 1
ATOM 928 C CA . TRP A 1 115 ? 2.875 -7.704 -13.088 1.00 84.06 115 TRP A CA 1
ATOM 929 C C . TRP A 1 115 ? 3.670 -8.864 -13.684 1.00 84.06 115 TRP A C 1
ATOM 931 O O . TRP A 1 115 ? 4.074 -9.787 -12.984 1.00 84.06 115 TRP A O 1
ATOM 941 N N . GLU A 1 116 ? 3.913 -8.806 -14.989 1.00 72.38 116 GLU A N 1
ATOM 942 C CA . GLU A 1 116 ? 4.879 -9.680 -15.652 1.00 72.38 116 GLU A CA 1
ATOM 943 C C . GLU A 1 116 ? 6.284 -9.172 -15.299 1.00 72.38 116 GLU A C 1
ATOM 945 O O . GLU A 1 116 ? 6.701 -8.123 -15.793 1.00 72.38 116 GLU A O 1
ATOM 950 N N . GLY A 1 117 ? 6.941 -9.854 -14.355 1.00 61.75 117 GLY A N 1
ATOM 951 C CA . GLY A 1 117 ? 8.258 -9.496 -13.817 1.00 61.75 117 GLY A CA 1
ATOM 952 C C . GLY A 1 117 ? 9.348 -9.319 -14.862 1.00 61.75 117 GLY A C 1
ATOM 953 O O . GLY A 1 117 ? 9.541 -10.254 -15.671 1.00 61.75 117 GLY A O 1
#